Protein AF-A0A1A8E997-F1 (afdb_monomer)

Sequence (46 aa):
MEKVLSCFRRSPEAASRLICFPWAGGGSVHYARWGTILSGSIEVLA

Nearest PDB structures (foldseek):
  3fla-assembly2_B  TM=9.122E-01  e=6.917E-03  Amycolatopsis mediterranei
  3flb-assembly1_A  TM=9.107E-01  e=1.508E-02  Amycolatopsis mediterranei
  7e3z-assembly1_A  TM=9.1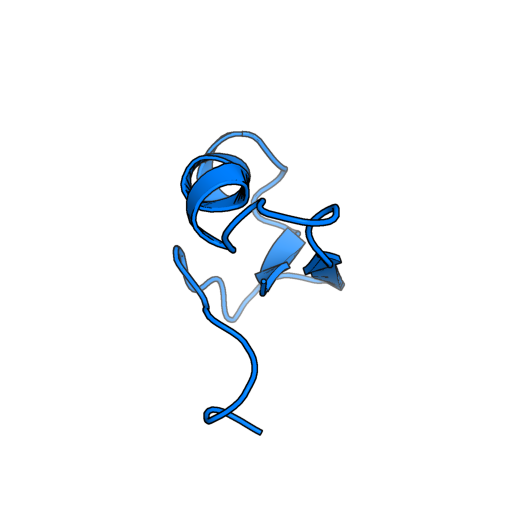67E-01  e=4.064E-02  Streptomyces sp. SNM55
  6e6t-assembly1_A  TM=4.510E-01  e=8.850E+00  Saccharothrix syringae
  6e6u-assembly2_B  TM=4.454E-01  e=8.850E+00  Saccharothrix syringae

Mean predicted aligned error: 3.91 Å

InterPro domains:
  IPR012223 Thioesterase type II, NRPS/PKS/S-FAS [PTHR11487] (1-46)
  IPR029058 Alpha/Beta hydrolase fold [G3DSA:3.40.50.1820] (2-46)

Foldseek 3Di:
DPPPKDFLDDQPQALEEDEDDDDVPDDPVVCNCVCVVDDSNYGYID

pLDDT: mean 88.74, std 9.42, range [49.94, 95.25]

Secondary structure (DSSP, 8-state):
--SS---SS--TT-SEEEE--PPTT--GGGGTTHHHHS-TTEEEE-

Solvent-accessible surface area (backbone atoms only — not comparable to full-atom values): 2863 Å²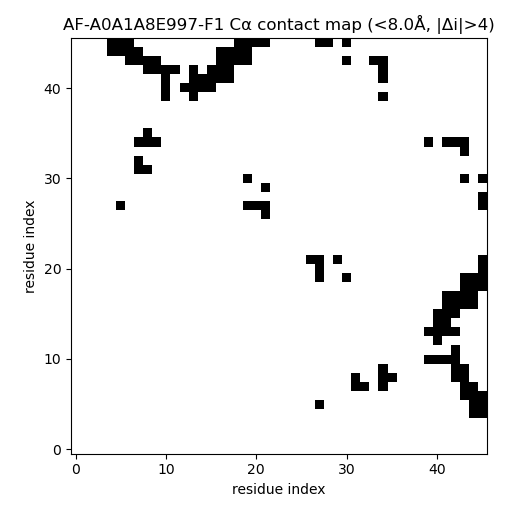 total; per-residue (Å²): 130,71,90,79,46,44,64,73,40,86,42,93,84,25,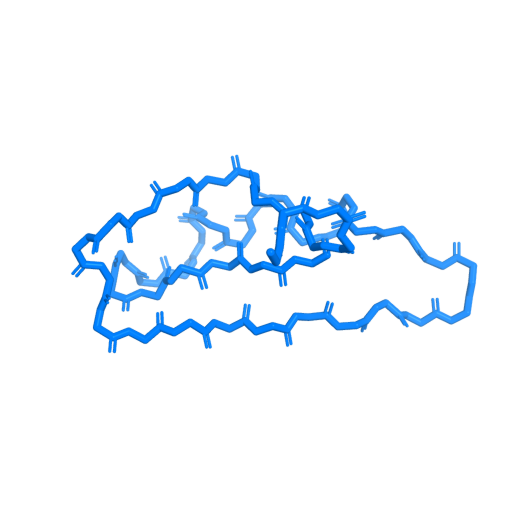82,41,77,48,79,52,80,62,59,94,96,51,57,50,70,83,51,48,62,46,45,72,75,47,60,76,49,45,22,41,33,44

Organism: Nothobranchius kadleci (NCBI:txid1051664)

Structure (mmCIF, N/CA/C/O backbone):
data_AF-A0A1A8E997-F1
#
_entry.id   AF-A0A1A8E997-F1
#
loop_
_atom_site.group_PDB
_atom_site.id
_atom_site.type_symbol
_atom_site.label_atom_id
_atom_site.label_alt_id
_atom_site.label_comp_id
_atom_site.label_asym_id
_atom_site.label_entity_id
_atom_site.label_seq_id
_atom_site.pdbx_PDB_ins_code
_atom_site.Cartn_x
_atom_site.Cartn_y
_atom_site.Cartn_z
_atom_site.occupancy
_atom_site.B_iso_or_equiv
_atom_site.auth_seq_id
_atom_site.auth_comp_id
_atom_site.auth_asym_id
_atom_site.auth_atom_id
_atom_site.pdbx_PDB_model_num
ATOM 1 N N . MET A 1 1 ? 11.610 -3.853 9.923 1.00 49.94 1 MET A N 1
ATOM 2 C CA . MET A 1 1 ? 10.803 -4.177 8.724 1.00 49.94 1 MET A CA 1
ATOM 3 C C . MET A 1 1 ? 10.263 -2.924 8.018 1.00 49.94 1 MET A C 1
ATOM 5 O O . MET A 1 1 ? 9.431 -3.054 7.140 1.00 49.94 1 MET A O 1
ATOM 9 N N . GLU A 1 2 ? 10.745 -1.715 8.347 1.00 52.00 2 GLU A N 1
ATOM 10 C CA . GLU A 1 2 ? 10.202 -0.455 7.796 1.00 52.00 2 GLU A CA 1
ATOM 11 C C . GLU A 1 2 ? 10.958 0.077 6.568 1.00 52.00 2 GLU A C 1
ATOM 13 O O . GLU A 1 2 ? 10.527 1.040 5.952 1.00 52.00 2 GLU A O 1
ATOM 18 N N . LYS A 1 3 ? 12.095 -0.528 6.196 1.00 63.81 3 LYS A N 1
ATOM 19 C CA . LYS A 1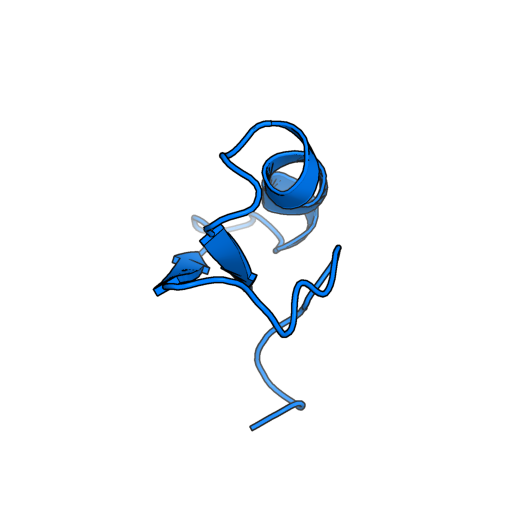 3 ? 12.959 0.013 5.132 1.00 63.81 3 LYS A CA 1
ATOM 20 C C . LYS A 1 3 ? 12.615 -0.459 3.716 1.00 63.81 3 LYS A C 1
ATOM 22 O O . LYS A 1 3 ? 13.227 0.025 2.775 1.00 63.81 3 LYS A O 1
ATOM 27 N N . VAL A 1 4 ? 11.691 -1.414 3.573 1.00 80.88 4 VAL A N 1
ATOM 28 C CA . VAL A 1 4 ? 11.389 -2.067 2.282 1.00 80.88 4 VAL A CA 1
ATOM 29 C C . VAL A 1 4 ? 9.938 -1.860 1.846 1.00 80.88 4 VAL A C 1
ATOM 31 O O . VAL A 1 4 ? 9.672 -1.855 0.654 1.00 80.88 4 VAL A O 1
ATOM 34 N N . LEU A 1 5 ? 9.012 -1.666 2.791 1.00 86.81 5 LEU A N 1
ATOM 35 C CA . LEU A 1 5 ? 7.585 -1.524 2.509 1.00 86.81 5 LEU A CA 1
ATOM 36 C C . LEU A 1 5 ? 7.104 -0.123 2.887 1.00 86.81 5 LEU A C 1
ATOM 38 O O . LEU A 1 5 ? 7.322 0.338 4.009 1.00 86.81 5 LEU A O 1
ATOM 42 N N . SER A 1 6 ? 6.412 0.527 1.962 1.00 89.81 6 SER A N 1
ATOM 43 C CA . SER A 1 6 ? 5.754 1.819 2.144 1.00 89.81 6 SER A CA 1
ATOM 44 C C . SER A 1 6 ? 4.354 1.594 2.706 1.00 89.81 6 SER A C 1
ATOM 46 O O . SER A 1 6 ? 3.587 0.782 2.193 1.00 89.81 6 SER A O 1
ATOM 48 N N . CYS A 1 7 ? 3.985 2.343 3.743 1.00 89.19 7 CYS A N 1
ATOM 49 C CA . CYS A 1 7 ? 2.619 2.371 4.260 1.00 89.19 7 CYS A CA 1
ATOM 50 C C . CYS A 1 7 ? 2.031 3.763 4.031 1.00 89.19 7 CYS A C 1
ATOM 52 O O . CYS A 1 7 ? 2.396 4.715 4.721 1.00 89.19 7 CYS A O 1
ATOM 54 N N . PHE A 1 8 ? 1.140 3.891 3.046 1.00 85.50 8 PHE A N 1
ATOM 55 C CA . PHE A 1 8 ? 0.528 5.179 2.690 1.00 85.50 8 PHE A CA 1
ATOM 56 C C . PHE A 1 8 ? -0.585 5.594 3.655 1.00 85.50 8 PHE A C 1
ATOM 58 O O . PHE A 1 8 ? -0.844 6.783 3.829 1.00 85.50 8 PHE A O 1
ATOM 65 N N . ARG A 1 9 ? -1.236 4.620 4.300 1.00 87.62 9 ARG A N 1
ATOM 66 C CA . ARG A 1 9 ? -2.244 4.859 5.332 1.00 87.62 9 ARG A CA 1
ATOM 67 C C . ARG A 1 9 ? -2.152 3.773 6.394 1.00 87.62 9 ARG A C 1
ATOM 69 O O . ARG A 1 9 ? -2.525 2.632 6.145 1.00 87.62 9 ARG A O 1
ATOM 76 N N . ARG A 1 10 ? -1.670 4.156 7.575 1.00 88.75 10 ARG A N 1
ATOM 77 C CA . ARG A 1 10 ? -1.578 3.256 8.728 1.00 88.75 10 ARG A CA 1
ATOM 78 C C . ARG A 1 10 ? -2.968 2.958 9.283 1.00 88.75 10 ARG A C 1
ATOM 80 O O . ARG A 1 10 ? -3.776 3.874 9.434 1.00 88.75 10 ARG A O 1
ATOM 87 N N . SER A 1 11 ? -3.206 1.697 9.613 1.00 88.62 11 SER A N 1
ATOM 88 C CA . SER A 1 11 ? -4.396 1.230 10.325 1.00 88.62 11 SER A CA 1
ATOM 89 C C . SER A 1 11 ? -3.959 0.170 11.341 1.00 88.62 11 SER A C 1
ATOM 91 O O . SER A 1 11 ? -3.977 -1.021 11.034 1.00 88.62 11 SER A O 1
ATOM 93 N N . PRO A 1 12 ? -3.522 0.586 12.545 1.00 88.06 12 PRO A N 1
ATOM 94 C CA . PRO A 1 12 ? -3.008 -0.333 13.563 1.00 88.06 12 PRO A CA 1
ATOM 95 C C . PRO A 1 12 ? -4.031 -1.386 14.008 1.00 88.06 12 PRO A C 1
ATOM 97 O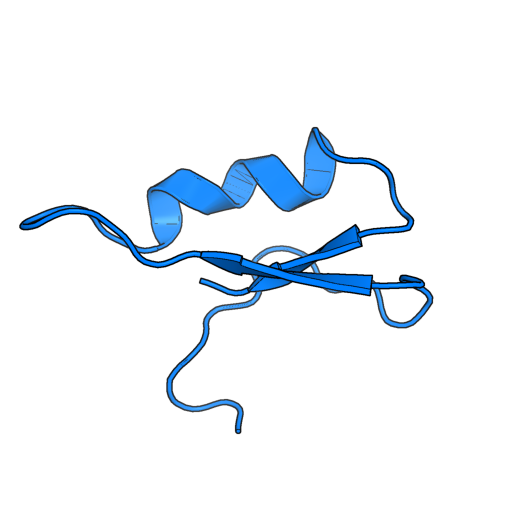 O . PRO A 1 12 ? -3.649 -2.497 14.354 1.00 88.06 12 PRO A O 1
ATOM 100 N N . GLU A 1 13 ? -5.320 -1.040 13.940 1.00 91.62 13 GLU A N 1
ATOM 101 C CA . GLU A 1 13 ? -6.454 -1.899 14.309 1.00 91.62 13 GLU A CA 1
ATOM 102 C C . GLU A 1 13 ? -6.918 -2.819 13.164 1.00 91.62 13 GLU A C 1
ATOM 104 O O . GLU A 1 13 ? -7.931 -3.513 13.282 1.00 91.62 13 GLU A O 1
ATOM 109 N N . ALA A 1 14 ? -6.228 -2.814 12.019 1.00 93.25 14 ALA A N 1
ATOM 110 C CA . ALA A 1 14 ? -6.584 -3.676 10.903 1.00 93.25 14 ALA A CA 1
ATOM 111 C C . ALA A 1 14 ? -6.402 -5.155 11.274 1.00 93.25 14 ALA A C 1
ATOM 113 O O . ALA A 1 14 ? -5.340 -5.586 11.721 1.00 93.25 14 ALA A O 1
ATOM 114 N N . ALA A 1 15 ? -7.430 -5.957 11.002 1.00 95.00 15 ALA A N 1
ATOM 115 C CA . ALA A 1 15 ? -7.407 -7.398 11.231 1.00 95.00 15 ALA A CA 1
ATOM 116 C C . ALA A 1 15 ? -6.437 -8.139 10.291 1.00 95.00 15 ALA A C 1
ATOM 118 O O . ALA A 1 15 ? -6.081 -9.290 10.541 1.00 95.00 15 ALA A O 1
ATOM 119 N N . SER A 1 16 ? -6.041 -7.532 9.170 1.00 94.06 16 SER A N 1
ATOM 120 C CA . SER A 1 16 ? -5.152 -8.149 8.182 1.00 94.06 16 SER A CA 1
ATOM 121 C C . SER A 1 16 ? -4.289 -7.119 7.456 1.00 94.06 16 SER A C 1
ATOM 123 O O . SER A 1 16 ? -4.659 -5.951 7.328 1.00 94.06 16 SER A O 1
ATOM 125 N N . ARG A 1 17 ? -3.139 -7.571 6.941 1.00 93.00 17 ARG A N 1
ATOM 126 C CA . ARG A 1 17 ? -2.216 -6.759 6.136 1.00 93.00 17 ARG A CA 1
ATOM 127 C C . ARG A 1 17 ? -2.129 -7.292 4.713 1.00 93.00 17 ARG A C 1
ATOM 129 O O . ARG A 1 17 ? -1.850 -8.472 4.515 1.00 93.00 17 ARG A O 1
ATOM 136 N N . LEU A 1 18 ? -2.333 -6.413 3.738 1.00 93.38 18 LEU A N 1
ATOM 137 C CA . LEU A 1 18 ? -2.155 -6.692 2.318 1.00 93.38 18 LEU A CA 1
ATOM 138 C C . LEU A 1 18 ? -0.809 -6.121 1.865 1.00 93.38 18 LEU A C 1
ATOM 140 O O . LEU A 1 18 ? -0.617 -4.908 1.889 1.00 93.38 18 LEU A O 1
ATOM 144 N N . ILE A 1 19 ? 0.108 -6.997 1.453 1.00 93.94 19 ILE A N 1
ATOM 145 C CA . ILE A 1 19 ? 1.411 -6.608 0.902 1.00 93.94 19 ILE A CA 1
ATOM 146 C C . ILE A 1 19 ? 1.325 -6.659 -0.624 1.00 93.94 19 ILE A C 1
ATOM 148 O O . ILE A 1 19 ? 1.044 -7.712 -1.196 1.00 93.94 19 ILE A O 1
ATOM 152 N N . CYS A 1 20 ? 1.564 -5.526 -1.274 1.00 92.19 20 CYS A N 1
ATOM 153 C CA . CYS A 1 20 ? 1.446 -5.354 -2.714 1.00 92.19 20 CYS A CA 1
ATOM 154 C C . CYS A 1 20 ? 2.824 -5.243 -3.368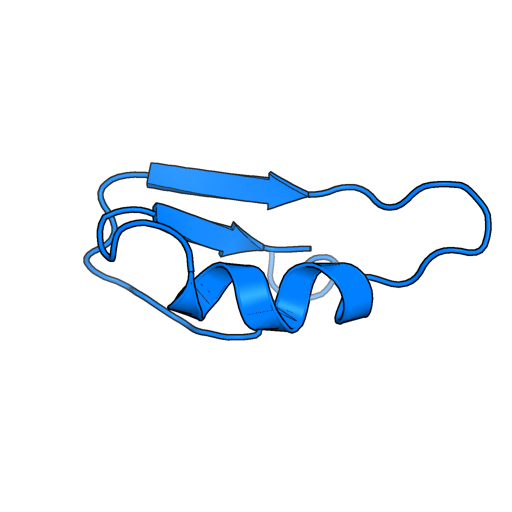 1.00 92.19 20 CYS A C 1
ATOM 156 O O . CYS A 1 20 ? 3.644 -4.430 -2.958 1.00 92.19 20 CYS A O 1
ATOM 158 N N . PHE A 1 21 ? 3.045 -6.006 -4.437 1.00 92.12 21 PHE A N 1
ATOM 159 C CA . PHE A 1 21 ? 4.249 -5.902 -5.259 1.00 92.12 21 PHE A CA 1
ATOM 160 C C . PHE A 1 21 ? 3.890 -5.301 -6.620 1.00 92.12 21 PHE A C 1
ATOM 162 O O . PHE A 1 21 ? 2.978 -5.819 -7.273 1.00 92.12 21 PHE A O 1
ATOM 169 N N . PRO A 1 22 ? 4.575 -4.230 -7.061 1.00 91.62 22 PRO A N 1
ATOM 170 C CA . PRO A 1 22 ? 4.299 -3.621 -8.351 1.00 91.62 22 PRO A CA 1
ATOM 171 C C . PRO A 1 22 ? 4.770 -4.506 -9.510 1.00 91.62 22 PRO A C 1
ATOM 173 O O . PRO A 1 22 ? 5.615 -5.390 -9.363 1.00 91.62 22 PRO A O 1
ATOM 176 N N . TRP A 1 23 ? 4.237 -4.224 -10.696 1.00 93.56 23 TRP A N 1
ATOM 177 C CA . TRP A 1 23 ? 4.768 -4.750 -11.952 1.00 93.56 23 TRP A CA 1
ATOM 178 C C . TRP A 1 23 ? 6.076 -4.038 -12.342 1.00 93.56 23 TRP A C 1
ATOM 180 O O . TRP A 1 23 ? 6.447 -3.015 -11.764 1.00 93.56 23 TRP A O 1
ATOM 190 N N . ALA A 1 24 ? 6.777 -4.553 -13.356 1.00 95.25 24 ALA A N 1
ATOM 191 C CA . ALA A 1 24 ? 8.021 -3.956 -13.842 1.00 95.25 24 ALA A CA 1
ATOM 192 C C . ALA A 1 24 ? 7.818 -2.498 -14.303 1.00 95.25 24 ALA A C 1
ATOM 194 O O . ALA A 1 24 ? 6.975 -2.218 -15.154 1.00 95.25 24 ALA A O 1
ATOM 195 N N . GLY A 1 25 ? 8.594 -1.570 -13.734 1.00 93.31 25 GLY A N 1
ATOM 196 C CA . GLY A 1 25 ? 8.474 -0.129 -13.993 1.00 93.31 25 GLY A CA 1
ATOM 197 C C . GLY A 1 25 ? 7.344 0.575 -13.226 1.00 93.31 25 GLY A C 1
ATOM 198 O O . GLY A 1 25 ? 7.238 1.796 -13.304 1.00 93.31 25 GLY A O 1
ATOM 199 N N . GLY A 1 26 ? 6.523 -0.160 -12.470 1.00 90.31 26 GLY A N 1
ATOM 200 C CA . GLY A 1 26 ? 5.529 0.398 -11.555 1.00 90.31 26 GLY A CA 1
ATOM 201 C C . GLY A 1 26 ? 6.130 0.701 -10.179 1.00 90.31 26 GLY A C 1
ATOM 202 O O . GLY A 1 26 ? 6.974 -0.039 -9.679 1.00 90.31 26 GLY A O 1
ATOM 203 N N . GLY A 1 27 ? 5.691 1.792 -9.550 1.00 91.19 27 GLY A N 1
ATOM 204 C CA . GLY A 1 27 ? 6.066 2.144 -8.174 1.00 91.19 27 GLY A CA 1
ATOM 205 C C . GLY A 1 27 ? 4.992 1.781 -7.144 1.00 91.19 27 GLY A C 1
ATOM 206 O O . GLY A 1 27 ? 3.822 1.598 -7.482 1.00 91.19 27 GLY A O 1
ATOM 207 N N . SER A 1 28 ? 5.351 1.772 -5.858 1.00 91.62 28 SER A N 1
ATOM 208 C CA . SER A 1 28 ? 4.401 1.529 -4.758 1.00 91.62 28 SER A CA 1
ATOM 209 C C . SER A 1 28 ? 3.260 2.563 -4.693 1.00 91.62 28 SER A C 1
ATOM 211 O O . SER A 1 28 ? 2.179 2.269 -4.184 1.00 91.62 28 SER A O 1
ATOM 213 N N . VAL A 1 29 ? 3.441 3.753 -5.285 1.00 92.69 29 VAL A N 1
ATOM 214 C CA . VAL A 1 29 ? 2.431 4.829 -5.349 1.00 92.69 29 VAL A CA 1
ATOM 215 C C . VAL A 1 29 ? 1.110 4.396 -5.994 1.00 92.69 29 VAL A C 1
ATOM 217 O O . VAL A 1 29 ? 0.055 4.931 -5.651 1.00 92.69 29 VAL A O 1
ATOM 220 N N . HIS A 1 30 ? 1.129 3.387 -6.871 1.00 92.94 30 HIS A N 1
ATOM 221 C CA . HIS A 1 30 ? -0.089 2.849 -7.480 1.00 92.94 30 HIS A CA 1
ATOM 222 C C . HIS A 1 30 ? -1.063 2.253 -6.446 1.00 92.94 30 HIS A C 1
ATOM 224 O O . HIS A 1 30 ? -2.263 2.184 -6.711 1.00 92.94 30 HIS A O 1
ATOM 230 N N . TYR A 1 31 ? -0.580 1.914 -5.246 1.00 93.44 31 TYR A N 1
ATOM 231 C CA . TYR A 1 31 ? -1.383 1.385 -4.141 1.00 93.44 31 TYR A CA 1
ATOM 232 C C . TYR A 1 31 ? -1.784 2.446 -3.104 1.00 93.44 31 TYR A C 1
ATOM 234 O O . TYR A 1 31 ? -2.538 2.139 -2.183 1.00 93.44 31 TYR A O 1
ATOM 242 N N . ALA A 1 32 ? -1.353 3.706 -3.240 1.00 90.94 32 ALA A N 1
ATOM 243 C CA . ALA A 1 32 ? -1.562 4.733 -2.210 1.00 90.94 32 ALA A CA 1
ATOM 244 C C . ALA A 1 32 ? -3.044 4.973 -1.870 1.00 90.94 32 ALA A C 1
ATOM 246 O O . ALA A 1 32 ? -3.400 5.205 -0.715 1.00 90.94 32 ALA A O 1
ATOM 247 N N . ARG A 1 33 ? -3.932 4.861 -2.866 1.00 92.12 33 ARG A N 1
ATOM 248 C CA . ARG A 1 33 ? -5.385 5.018 -2.679 1.00 92.12 33 ARG A CA 1
ATOM 249 C C . ARG A 1 33 ? -6.064 3.779 -2.097 1.00 92.12 33 ARG A C 1
ATOM 251 O O . ARG A 1 33 ? -7.198 3.869 -1.645 1.00 92.12 33 ARG A O 1
ATOM 258 N N . TRP A 1 34 ? -5.416 2.618 -2.093 1.00 92.50 34 TRP A N 1
ATOM 259 C CA . TRP A 1 34 ? -6.064 1.386 -1.639 1.00 92.50 34 TRP A CA 1
ATOM 260 C C . TRP A 1 34 ? -6.339 1.396 -0.138 1.00 92.50 34 TRP A C 1
ATOM 262 O O . TRP A 1 34 ? -7.355 0.858 0.283 1.00 92.50 34 TRP A O 1
ATOM 272 N N . GLY A 1 35 ? -5.533 2.114 0.651 1.00 87.56 35 GLY A N 1
ATOM 273 C CA . GLY A 1 35 ? -5.817 2.333 2.071 1.00 87.56 35 GLY A CA 1
ATOM 274 C C . GLY A 1 35 ? -7.111 3.118 2.346 1.00 87.56 35 GLY A C 1
ATOM 275 O O . GLY A 1 35 ? -7.556 3.179 3.490 1.00 87.56 35 GLY A O 1
ATOM 276 N N . THR A 1 36 ? -7.727 3.755 1.343 1.00 87.94 36 THR A N 1
ATOM 277 C CA . THR A 1 36 ? -9.035 4.422 1.488 1.00 87.94 36 THR A CA 1
ATOM 278 C C . THR A 1 36 ? -10.184 3.683 0.817 1.00 87.94 36 THR A C 1
ATOM 280 O O . THR A 1 36 ? -11.323 3.867 1.231 1.00 87.94 36 THR A O 1
ATOM 283 N N . ILE A 1 37 ? -9.897 2.868 -0.200 1.00 92.31 37 ILE A N 1
ATOM 284 C CA . ILE A 1 37 ? -10.910 2.142 -0.979 1.00 92.31 37 ILE A CA 1
ATOM 285 C C . ILE A 1 37 ? -11.223 0.779 -0.348 1.00 92.31 37 ILE A C 1
ATOM 287 O O . ILE A 1 37 ? -12.362 0.320 -0.411 1.00 92.31 37 ILE A O 1
ATOM 291 N N . LEU A 1 38 ? -10.225 0.123 0.247 1.00 89.81 38 LEU A N 1
ATOM 292 C CA . LEU A 1 38 ? -10.412 -1.152 0.931 1.00 89.81 38 LEU A CA 1
ATOM 293 C C . LEU A 1 38 ? -11.032 -0.948 2.318 1.00 89.81 38 LEU A C 1
ATOM 295 O O . LEU A 1 38 ? -10.967 0.137 2.898 1.00 89.81 38 LEU A O 1
ATOM 299 N N . SER A 1 39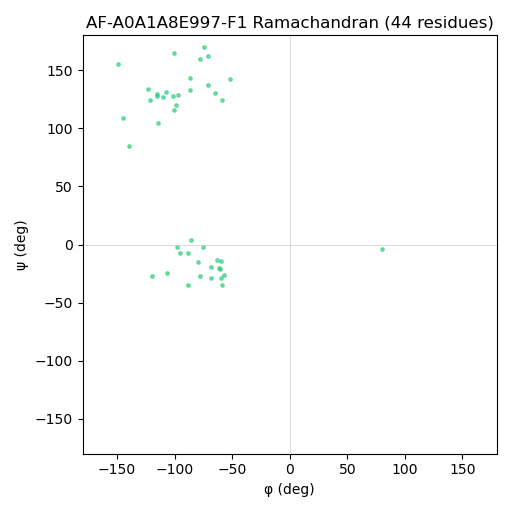 ? -11.636 -2.017 2.847 1.00 86.94 39 SER A N 1
ATOM 300 C CA . SER A 1 39 ? -12.186 -2.034 4.206 1.00 86.94 39 SER A CA 1
ATOM 301 C C . SER A 1 39 ? -11.145 -1.565 5.226 1.00 86.94 39 SER A C 1
ATOM 303 O O . SER A 1 39 ? -9.979 -1.946 5.139 1.00 86.94 39 SER A O 1
ATOM 305 N N . GLY A 1 40 ? -11.575 -0.809 6.242 1.00 87.38 40 GLY A N 1
ATOM 306 C CA . GLY A 1 40 ? -10.707 -0.367 7.343 1.00 87.38 40 GLY A CA 1
ATOM 307 C C . GLY A 1 40 ? -10.076 -1.514 8.146 1.00 87.38 40 GLY A C 1
ATOM 308 O O . GLY A 1 40 ? -9.106 -1.296 8.868 1.00 87.38 40 GLY A O 1
ATOM 309 N N . SER A 1 41 ? -10.580 -2.741 7.976 1.00 91.88 41 SER A N 1
ATOM 310 C CA . SER A 1 41 ? -9.995 -3.969 8.524 1.00 91.88 41 SER A CA 1
ATOM 311 C C . SER A 1 41 ? -8.738 -4.450 7.779 1.00 91.88 41 SER A C 1
ATOM 313 O O . SER A 1 41 ? -8.169 -5.464 8.181 1.00 91.88 41 SER A O 1
ATOM 315 N N . ILE A 1 42 ? -8.312 -3.772 6.705 1.00 92.94 42 ILE A N 1
ATOM 316 C CA . ILE A 1 42 ? -7.134 -4.119 5.899 1.00 92.94 42 ILE A CA 1
ATOM 317 C C . ILE A 1 42 ? -6.147 -2.946 5.885 1.00 92.94 42 ILE A C 1
ATOM 319 O O . ILE A 1 42 ? -6.478 -1.843 5.453 1.00 92.94 42 ILE A O 1
ATOM 323 N N . GLU A 1 43 ? -4.906 -3.199 6.297 1.00 94.12 43 GLU A N 1
ATOM 324 C CA . GLU A 1 43 ? -3.786 -2.261 6.162 1.00 94.12 43 GLU A CA 1
ATOM 325 C C . GLU A 1 43 ? -2.959 -2.607 4.915 1.00 94.12 43 GLU A C 1
ATOM 327 O O . GLU A 1 43 ? -2.569 -3.759 4.720 1.00 94.12 43 GLU A O 1
ATOM 332 N N . VAL A 1 44 ? -2.697 -1.617 4.056 1.00 94.25 44 VAL A N 1
ATOM 333 C CA . VAL A 1 44 ? -1.990 -1.817 2.779 1.00 94.25 44 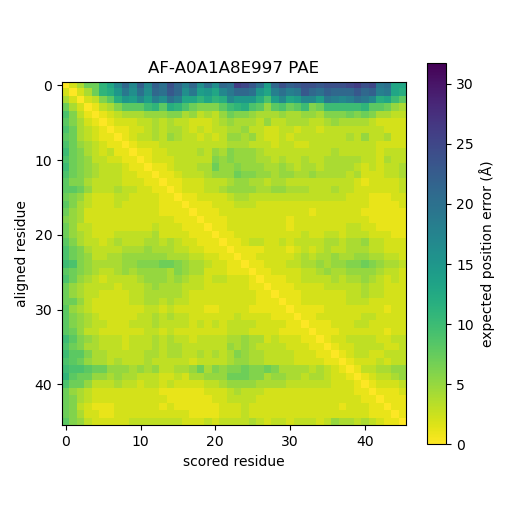VAL A CA 1
ATOM 334 C C . VAL A 1 44 ? -0.531 -1.388 2.899 1.00 94.25 44 VAL A C 1
ATOM 336 O O . VAL A 1 44 ? -0.239 -0.254 3.285 1.00 94.25 44 VAL A O 1
ATOM 339 N N . LEU A 1 45 ? 0.371 -2.286 2.509 1.00 93.94 45 LEU A N 1
ATOM 340 C CA . LEU A 1 45 ? 1.821 -2.099 2.474 1.00 93.94 45 LEU A CA 1
ATOM 341 C C . LEU A 1 45 ? 2.322 -2.359 1.047 1.00 93.94 45 LEU A C 1
ATOM 343 O O . LEU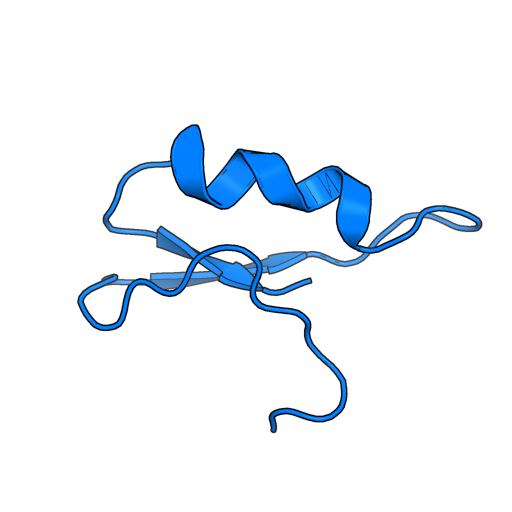 A 1 45 ? 1.913 -3.349 0.447 1.00 93.94 45 LEU A O 1
ATOM 347 N N . ALA A 1 46 ? 3.186 -1.504 0.498 1.00 92.06 46 ALA A N 1
ATOM 348 C CA . ALA A 1 46 ? 3.688 -1.642 -0.875 1.00 92.06 46 ALA A CA 1
ATOM 349 C C . ALA A 1 46 ? 5.117 -1.133 -1.079 1.00 92.06 46 ALA A C 1
ATOM 351 O O . ALA A 1 46 ? 5.476 -0.089 -0.488 1.00 92.06 46 ALA A O 1
#

Radius of gyration: 10.3 Å; Cα contacts (8 Å, |Δi|>4): 67; chains: 1; bounding box: 25×13×28 Å